Protein AF-A0A0B6YJV6-F1 (afdb_monomer_lite)

Sequence (74 aa):
LLDSSKEMELFIGLERIRKCSTLKGDIFVVEEFDRKTKKETLHKFKTNLAPKICYAVLCLISYVAEGPEQRKQS

Secondary structure (DSSP, 8-state):
-------------GGGEEEEEEETTTEEEEEEEETTTTEEEEEEEE-TTHHHHHHHHHHHHHHHHHSGGGGGG-

pLDDT: mean 85.93, std 17.69, range [38.5, 98.25]

Structure (mmCIF, N/CA/C/O backbone):
data_AF-A0A0B6YJV6-F1
#
_entry.id   AF-A0A0B6YJV6-F1
#
loop_
_atom_site.group_PDB
_atom_site.id
_atom_site.type_symbol
_atom_site.label_atom_id
_atom_site.label_alt_id
_atom_site.label_comp_id
_atom_site.label_asym_id
_atom_site.label_entity_id
_atom_site.label_seq_id
_atom_site.pdbx_PDB_ins_code
_atom_site.Cartn_x
_atom_site.Cartn_y
_atom_site.Cartn_z
_atom_site.occupancy
_atom_site.B_iso_or_equiv
_atom_site.auth_seq_id
_atom_site.auth_comp_id
_atom_site.auth_asym_id
_atom_site.auth_atom_id
_atom_site.pdbx_PDB_model_num
ATOM 1 N N . LEU A 1 1 ? 26.173 -21.767 0.919 1.00 38.50 1 LEU A N 1
ATOM 2 C CA . LEU A 1 1 ? 26.748 -20.701 1.765 1.00 38.50 1 LEU A CA 1
ATOM 3 C C . LEU A 1 1 ? 25.562 -19.970 2.393 1.00 38.50 1 LEU A C 1
ATOM 5 O O . LEU A 1 1 ? 24.904 -19.227 1.690 1.00 38.50 1 LEU A O 1
ATOM 9 N N . LEU A 1 2 ? 25.226 -20.352 3.628 1.00 41.31 2 LEU A N 1
ATOM 10 C CA . LEU A 1 2 ? 24.227 -19.787 4.553 1.00 41.31 2 LEU A CA 1
ATOM 11 C C . LEU A 1 2 ? 22.997 -19.076 3.948 1.00 41.31 2 LEU A C 1
ATOM 13 O O . LEU A 1 2 ? 22.979 -17.870 3.721 1.00 41.31 2 LEU A O 1
ATOM 17 N N . ASP A 1 3 ? 21.955 -19.887 3.791 1.00 50.88 3 ASP A N 1
ATOM 18 C CA . ASP A 1 3 ? 20.544 -19.538 3.665 1.00 50.88 3 ASP A CA 1
ATOM 19 C C . ASP A 1 3 ? 20.088 -18.760 4.921 1.00 50.88 3 ASP A C 1
ATOM 21 O O . ASP A 1 3 ? 19.975 -19.324 6.010 1.00 50.88 3 ASP A O 1
ATOM 25 N N . SER A 1 4 ? 19.966 -17.431 4.820 1.00 48.19 4 SER A N 1
ATOM 26 C CA . SER A 1 4 ? 19.540 -16.561 5.931 1.00 48.19 4 SER A CA 1
ATOM 27 C C . SER A 1 4 ? 18.897 -15.259 5.438 1.00 48.19 4 SER A C 1
ATOM 29 O O . SER A 1 4 ? 19.090 -14.190 6.024 1.00 48.19 4 SER A O 1
ATOM 31 N N . SER A 1 5 ? 18.105 -15.310 4.370 1.00 52.66 5 SER A N 1
ATOM 32 C CA . SER A 1 5 ? 17.149 -14.235 4.106 1.00 52.66 5 SER A CA 1
ATOM 33 C C . SER A 1 5 ? 15.829 -14.646 4.729 1.00 52.66 5 SER A C 1
ATOM 35 O O . SER A 1 5 ? 15.013 -15.307 4.105 1.00 52.66 5 SER A O 1
ATOM 37 N N . LYS A 1 6 ? 15.636 -14.280 5.999 1.00 54.44 6 LYS A N 1
ATOM 38 C CA . LYS A 1 6 ? 14.309 -14.246 6.615 1.00 54.44 6 LYS A CA 1
ATOM 39 C C . LYS A 1 6 ? 13.466 -13.345 5.707 1.00 54.44 6 LYS A C 1
ATOM 41 O O . LYS A 1 6 ? 13.655 -12.129 5.737 1.00 54.44 6 LYS A O 1
ATOM 46 N N . GLU A 1 7 ? 12.659 -13.923 4.820 1.00 61.47 7 GLU A N 1
ATOM 47 C CA . GLU A 1 7 ? 11.750 -13.154 3.976 1.00 61.47 7 GLU A CA 1
ATOM 48 C C . GLU A 1 7 ? 10.845 -12.381 4.927 1.00 61.47 7 GLU A C 1
ATOM 50 O O . GLU A 1 7 ? 10.072 -12.951 5.695 1.00 61.47 7 GLU A O 1
ATOM 55 N N . MET A 1 8 ? 11.058 -11.070 5.001 1.00 67.06 8 MET A N 1
ATOM 56 C CA . MET A 1 8 ? 10.308 -10.230 5.915 1.00 67.06 8 MET A CA 1
ATOM 57 C C . MET A 1 8 ? 8.950 -9.991 5.263 1.00 67.06 8 MET A C 1
ATOM 59 O O . MET A 1 8 ? 8.783 -9.070 4.465 1.00 67.06 8 MET A O 1
ATOM 63 N N . GLU A 1 9 ? 8.004 -10.881 5.548 1.00 76.69 9 GLU A N 1
ATOM 64 C CA . GLU A 1 9 ? 6.624 -10.753 5.100 1.00 76.69 9 GLU A CA 1
ATOM 65 C C . GLU A 1 9 ? 6.003 -9.518 5.762 1.00 76.69 9 GLU A C 1
ATOM 67 O O . GLU A 1 9 ? 5.850 -9.443 6.984 1.00 76.69 9 GLU A O 1
ATOM 72 N N . LEU A 1 10 ? 5.669 -8.514 4.950 1.00 85.62 10 LEU A N 1
ATOM 73 C CA . LEU A 1 10 ? 4.929 -7.343 5.402 1.00 85.62 10 LEU A CA 1
ATOM 74 C C . LEU A 1 10 ? 3.444 -7.539 5.101 1.00 85.62 10 LEU A C 1
ATOM 76 O O . LEU A 1 10 ? 3.051 -7.660 3.942 1.00 85.62 10 LEU A O 1
ATOM 80 N N . PHE A 1 11 ? 2.616 -7.487 6.143 1.00 90.38 11 PHE A N 1
ATOM 81 C CA . PHE A 1 11 ? 1.164 -7.529 6.010 1.00 90.38 11 PHE A CA 1
ATOM 82 C C . PHE A 1 11 ? 0.537 -6.149 6.254 1.00 90.38 11 PHE A C 1
ATOM 84 O O . PHE A 1 11 ? 0.613 -5.604 7.360 1.00 90.38 11 PHE A O 1
ATOM 91 N N . ILE A 1 12 ? -0.137 -5.616 5.231 1.00 92.38 12 ILE A N 1
ATOM 92 C CA . ILE A 1 12 ? -0.915 -4.372 5.297 1.00 92.38 12 ILE A CA 1
ATOM 93 C C . ILE A 1 12 ? -2.386 -4.721 5.062 1.00 92.38 12 ILE A C 1
ATOM 95 O O . ILE A 1 12 ? -2.756 -5.157 3.973 1.00 92.38 12 ILE A O 1
ATOM 99 N N . GLY A 1 13 ? -3.224 -4.524 6.081 1.00 92.81 13 GLY A N 1
ATOM 100 C CA . GLY A 1 13 ? -4.672 -4.709 5.960 1.00 92.81 13 GLY A CA 1
ATOM 101 C C . GLY A 1 13 ? -5.297 -3.669 5.025 1.00 92.81 13 GLY A C 1
ATOM 102 O O . GLY A 1 13 ? -4.905 -2.499 5.047 1.00 92.81 13 GLY A O 1
ATOM 103 N N . LEU A 1 14 ? -6.280 -4.079 4.215 1.00 92.44 14 LEU A N 1
ATOM 104 C CA . LEU A 1 14 ? -6.966 -3.209 3.246 1.00 92.44 14 LEU A CA 1
ATOM 105 C C . LEU A 1 14 ? -7.573 -1.965 3.905 1.00 92.44 14 LEU A C 1
ATOM 107 O O . LEU A 1 14 ? -7.527 -0.877 3.343 1.00 92.44 14 LEU A O 1
ATOM 111 N N . GLU A 1 15 ? -8.086 -2.101 5.125 1.00 92.19 15 GLU A N 1
ATOM 112 C CA . GLU A 1 15 ? -8.697 -1.030 5.916 1.00 92.19 15 GLU A CA 1
ATOM 113 C C . GLU A 1 15 ? -7.707 0.041 6.399 1.00 92.19 15 GLU A C 1
ATOM 115 O O . GLU A 1 15 ? -8.125 1.119 6.85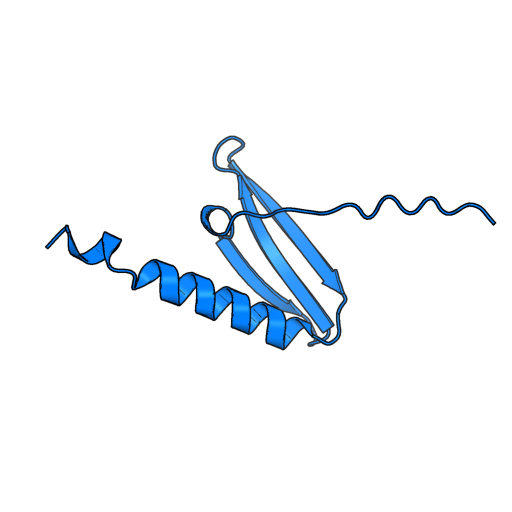0 1.00 92.19 15 GLU A O 1
ATOM 120 N N . ARG A 1 16 ? -6.405 -0.271 6.344 1.00 95.44 16 ARG A N 1
ATOM 121 C CA . ARG A 1 16 ? -5.301 0.642 6.667 1.00 95.44 16 ARG A CA 1
ATOM 122 C C . ARG A 1 16 ? -4.693 1.278 5.421 1.00 95.44 16 ARG A C 1
ATOM 124 O O . ARG A 1 16 ? -3.944 2.242 5.561 1.00 95.44 16 ARG A O 1
ATOM 131 N N . ILE A 1 17 ? -5.011 0.788 4.221 1.00 95.94 17 ILE A N 1
ATOM 132 C CA . ILE A 1 17 ? -4.553 1.397 2.970 1.00 95.94 17 ILE A CA 1
ATOM 133 C C . ILE A 1 17 ? -5.340 2.683 2.741 1.00 95.94 17 ILE A C 1
ATOM 135 O O . ILE A 1 17 ? -6.542 2.662 2.485 1.00 95.94 17 ILE A O 1
ATOM 139 N N . ARG A 1 18 ? -4.649 3.820 2.808 1.00 94.88 18 ARG A N 1
ATOM 140 C CA . ARG A 1 18 ? -5.241 5.129 2.512 1.00 94.88 18 ARG A CA 1
ATOM 141 C C . ARG A 1 18 ? -5.196 5.437 1.021 1.00 94.88 18 ARG A C 1
ATOM 143 O O . ARG A 1 18 ? -6.127 6.023 0.475 1.00 94.88 18 ARG A O 1
ATOM 150 N N . LYS A 1 19 ? -4.094 5.059 0.376 1.00 95.75 19 LYS A N 1
ATOM 151 C CA . LYS A 1 19 ? -3.838 5.292 -1.044 1.00 95.75 19 LYS A CA 1
ATOM 152 C C . LYS A 1 19 ? -2.809 4.295 -1.556 1.00 95.75 19 LYS A C 1
ATOM 154 O O . LYS A 1 19 ? -1.914 3.878 -0.827 1.00 95.75 19 LYS A O 1
ATOM 159 N N . CYS A 1 20 ? -2.907 3.944 -2.831 1.00 97.44 20 CYS A N 1
ATOM 160 C CA . CYS A 1 20 ? -1.835 3.261 -3.539 1.00 97.44 20 CYS A CA 1
ATOM 161 C C . CYS A 1 20 ? -1.615 3.895 -4.916 1.00 97.44 20 CYS A C 1
ATOM 163 O O . CYS A 1 20 ? -2.495 4.570 -5.452 1.00 97.44 20 CYS A O 1
ATOM 165 N N . SER A 1 21 ? -0.406 3.760 -5.451 1.00 97.50 21 SER A N 1
ATOM 166 C CA . SER A 1 21 ? -0.02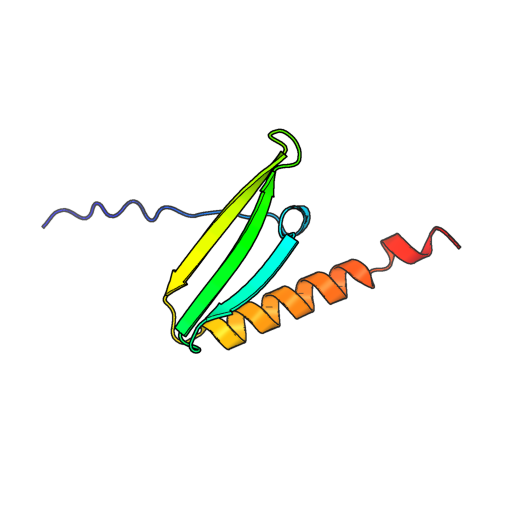4 4.320 -6.747 1.00 97.50 21 SER A CA 1
ATOM 167 C C . SER A 1 21 ? 1.194 3.602 -7.320 1.00 97.50 21 SER A C 1
ATOM 169 O O . SER A 1 21 ? 1.821 2.769 -6.661 1.00 97.50 21 SER A O 1
ATOM 171 N N . THR A 1 22 ? 1.559 3.954 -8.550 1.00 98.25 22 THR A N 1
ATOM 172 C CA . THR A 1 22 ? 2.819 3.532 -9.162 1.00 98.25 22 THR A CA 1
ATOM 173 C C . THR A 1 22 ? 3.709 4.725 -9.465 1.00 98.25 22 THR A C 1
ATOM 175 O O . THR A 1 22 ? 3.226 5.739 -9.968 1.00 98.25 22 THR A O 1
ATOM 178 N N . LEU A 1 23 ? 5.016 4.585 -9.254 1.00 97.12 23 LEU A N 1
ATOM 179 C CA . LEU A 1 23 ? 6.023 5.542 -9.711 1.00 97.12 23 LEU A CA 1
ATOM 180 C C . LEU A 1 23 ? 6.838 4.913 -10.835 1.00 97.12 23 LEU A C 1
ATOM 182 O O . LEU A 1 23 ? 7.293 3.781 -10.698 1.00 97.12 23 LEU A O 1
ATOM 186 N N . LYS A 1 24 ? 7.012 5.651 -11.938 1.00 93.56 24 LYS A N 1
ATOM 187 C CA . LYS A 1 24 ? 7.842 5.267 -13.100 1.00 93.56 24 LYS A CA 1
ATOM 188 C C . LYS A 1 24 ? 7.517 3.899 -13.735 1.00 93.56 24 LYS A C 1
ATOM 190 O O . LYS A 1 24 ? 8.262 3.434 -14.585 1.00 93.56 24 LYS A O 1
ATOM 195 N N . GLY A 1 25 ? 6.393 3.281 -13.366 1.00 92.75 25 GLY A N 1
ATOM 196 C CA . GLY A 1 25 ? 5.939 1.987 -13.883 1.00 92.75 25 GLY A CA 1
ATOM 197 C C . GLY A 1 25 ? 6.584 0.757 -13.234 1.00 92.75 25 GLY A C 1
ATOM 198 O O . GLY A 1 25 ? 6.099 -0.344 -13.467 1.00 92.75 25 GLY A O 1
ATOM 199 N N . ASP A 1 26 ? 7.612 0.917 -12.399 1.00 97.38 26 ASP A N 1
ATOM 200 C CA . ASP A 1 26 ? 8.363 -0.187 -11.784 1.00 97.38 26 ASP A CA 1
ATOM 201 C C . ASP A 1 26 ? 8.407 -0.126 -10.250 1.00 97.38 26 ASP A C 1
ATOM 203 O O . ASP A 1 26 ? 9.020 -0.979 -9.611 1.00 97.38 26 ASP A O 1
ATOM 207 N N . ILE A 1 27 ? 7.771 0.870 -9.631 1.00 97.94 27 ILE A N 1
ATOM 208 C CA . ILE A 1 27 ? 7.668 0.976 -8.174 1.00 97.94 27 ILE A CA 1
ATOM 209 C C . ILE A 1 27 ? 6.197 1.051 -7.786 1.00 97.94 27 ILE A C 1
ATOM 211 O O . ILE A 1 27 ? 5.502 2.003 -8.142 1.00 97.94 27 ILE A O 1
ATOM 215 N N . PHE A 1 28 ? 5.733 0.071 -7.016 1.00 97.88 28 PHE A N 1
ATOM 216 C CA . PHE A 1 28 ? 4.440 0.111 -6.343 1.00 97.88 28 PHE A CA 1
ATOM 217 C C . PHE A 1 28 ? 4.587 0.844 -5.011 1.00 97.88 28 PHE A C 1
ATOM 219 O O . PHE A 1 28 ? 5.511 0.571 -4.244 1.00 97.88 28 PHE A O 1
ATOM 226 N N . VAL A 1 29 ? 3.692 1.788 -4.747 1.00 97.75 29 VAL A N 1
ATOM 227 C CA . VAL A 1 29 ? 3.694 2.601 -3.534 1.00 97.75 29 VAL A CA 1
ATOM 228 C C . VAL A 1 29 ? 2.354 2.448 -2.835 1.00 97.75 29 VAL A C 1
ATOM 230 O O . VAL A 1 29 ? 1.312 2.644 -3.461 1.00 97.75 29 VAL A O 1
ATOM 233 N N . VAL A 1 30 ? 2.380 2.147 -1.540 1.00 97.38 30 VAL A N 1
ATOM 234 C CA . VAL A 1 30 ? 1.185 2.088 -0.694 1.00 97.38 30 VAL A CA 1
ATOM 235 C C . VAL A 1 30 ? 1.382 2.950 0.548 1.00 97.38 30 VAL A C 1
ATOM 237 O O . VAL A 1 30 ? 2.419 2.900 1.211 1.00 97.38 30 VAL A O 1
ATOM 240 N N . GLU A 1 31 ? 0.384 3.779 0.819 1.00 97.50 31 GLU A N 1
ATOM 241 C CA . GLU A 1 31 ? 0.283 4.628 2.000 1.00 97.50 31 GLU A CA 1
ATOM 242 C C . GLU A 1 31 ? -0.574 3.894 3.034 1.00 97.50 31 GLU A C 1
ATOM 244 O O . GLU A 1 31 ? -1.780 3.702 2.841 1.00 97.50 31 GLU A O 1
ATOM 249 N N . GLU A 1 32 ? 0.058 3.462 4.121 1.00 96.75 32 GLU A N 1
ATOM 250 C CA . GLU A 1 32 ? -0.600 2.832 5.262 1.00 96.75 32 GLU A CA 1
ATOM 251 C C . GLU A 1 32 ? -0.846 3.871 6.360 1.00 96.75 32 GLU A C 1
ATOM 253 O O . GLU A 1 32 ? 0.084 4.545 6.805 1.00 96.75 32 GLU A O 1
ATOM 258 N N . PHE A 1 33 ? -2.089 3.978 6.829 1.00 96.94 33 PHE A N 1
ATOM 259 C CA . PHE A 1 33 ? -2.462 4.840 7.947 1.00 96.94 33 PHE A CA 1
ATOM 260 C C . PHE A 1 33 ? -2.737 4.022 9.210 1.00 96.94 33 PHE A C 1
ATOM 262 O O . PHE A 1 33 ? -3.710 3.265 9.292 1.00 96.94 33 PHE A O 1
ATOM 269 N N . ASP A 1 34 ? -1.919 4.227 10.239 1.00 94.12 34 ASP A N 1
ATOM 270 C CA . ASP A 1 34 ? -2.156 3.662 11.563 1.00 94.12 34 ASP A CA 1
ATOM 271 C C . ASP A 1 34 ? -3.075 4.588 12.370 1.00 94.12 34 ASP A C 1
ATOM 273 O O . ASP A 1 34 ? -2.693 5.666 12.833 1.00 94.12 34 ASP A O 1
ATOM 277 N N . ARG A 1 35 ? -4.315 4.139 12.592 1.00 92.25 35 ARG A N 1
ATOM 278 C CA . ARG A 1 35 ? -5.328 4.900 13.338 1.00 92.25 35 ARG A CA 1
ATOM 279 C C . ARG A 1 35 ? -4.979 5.111 14.812 1.00 92.25 35 ARG A C 1
ATOM 281 O O . ARG A 1 35 ? -5.519 6.062 15.388 1.00 92.25 35 ARG A O 1
ATOM 288 N N . LYS A 1 36 ? -4.146 4.247 15.410 1.00 93.50 36 LYS A N 1
ATOM 289 C CA . LYS A 1 36 ? -3.725 4.330 16.818 1.00 93.50 36 LYS A CA 1
ATOM 290 C C . LYS A 1 36 ? -2.668 5.407 16.990 1.00 93.50 36 LYS A C 1
ATOM 292 O O . LYS A 1 36 ? -2.823 6.283 17.832 1.00 93.50 36 LYS A O 1
ATOM 297 N N . THR A 1 37 ? -1.624 5.362 16.168 1.00 95.62 37 THR A N 1
ATOM 298 C CA . THR A 1 37 ? -0.515 6.323 16.252 1.00 95.62 37 THR A CA 1
ATOM 299 C C . THR A 1 37 ? -0.765 7.604 15.456 1.00 95.62 37 THR A C 1
ATOM 301 O O . THR A 1 37 ? -0.020 8.566 15.626 1.00 95.62 37 THR A O 1
ATOM 304 N N . LYS A 1 38 ? -1.811 7.636 14.615 1.00 95.06 38 LYS A N 1
ATOM 305 C CA . LYS A 1 38 ? -2.118 8.715 13.657 1.00 95.06 38 LYS A CA 1
ATOM 306 C C . LYS A 1 38 ? -0.967 8.988 12.686 1.00 95.06 38 LYS A C 1
ATOM 308 O O . LYS A 1 38 ? -0.800 10.115 12.228 1.00 95.06 38 LYS A O 1
ATOM 313 N N . LYS A 1 39 ? -0.170 7.960 12.382 1.00 95.81 39 LYS A N 1
ATOM 314 C CA . LYS A 1 39 ? 0.983 8.057 11.485 1.00 95.81 39 LYS A CA 1
ATOM 315 C C . LYS A 1 39 ? 0.678 7.451 10.128 1.00 95.81 39 LYS A C 1
ATOM 317 O O . LYS A 1 39 ? -0.026 6.448 10.021 1.00 95.81 39 LYS A O 1
ATOM 322 N N . GLU A 1 40 ? 1.275 8.055 9.112 1.00 96.25 40 GLU A N 1
ATOM 323 C CA . GLU A 1 40 ? 1.311 7.530 7.755 1.00 96.25 40 GLU A CA 1
ATOM 324 C C . GLU A 1 40 ? 2.681 6.922 7.489 1.00 96.25 40 GLU A C 1
ATOM 326 O O . GLU A 1 40 ? 3.712 7.558 7.720 1.00 96.25 40 GLU A O 1
ATOM 331 N N . THR A 1 41 ? 2.683 5.683 7.011 1.00 96.25 41 THR A N 1
ATOM 332 C CA . THR A 1 41 ? 3.889 4.981 6.577 1.00 96.25 41 THR A CA 1
ATOM 333 C C . THR A 1 41 ? 3.800 4.747 5.079 1.00 96.25 41 THR A C 1
ATOM 335 O O . THR A 1 41 ? 2.801 4.237 4.573 1.00 96.25 41 THR A O 1
ATOM 338 N N . LEU A 1 42 ? 4.852 5.137 4.363 1.00 97.06 42 LEU A N 1
ATOM 339 C CA . LEU A 1 42 ? 4.950 4.952 2.923 1.00 97.06 42 LEU A CA 1
ATOM 340 C C . LEU A 1 42 ? 5.803 3.723 2.625 1.00 97.06 42 LEU A C 1
ATOM 342 O O . LEU A 1 42 ? 7.009 3.730 2.877 1.00 97.06 42 LEU A O 1
ATOM 346 N N . HIS A 1 43 ? 5.201 2.706 2.023 1.00 96.00 43 HIS A N 1
ATOM 347 C CA . HIS A 1 43 ? 5.908 1.500 1.605 1.00 96.00 43 HIS A CA 1
ATOM 348 C C . HIS A 1 43 ? 6.133 1.532 0.096 1.00 96.00 43 HIS A C 1
ATOM 350 O O . HIS A 1 43 ? 5.220 1.855 -0.667 1.00 96.00 43 HIS A O 1
ATOM 356 N N . LYS A 1 44 ? 7.356 1.220 -0.342 1.00 96.25 44 LYS A N 1
ATOM 357 C CA . LYS A 1 44 ? 7.748 1.212 -1.758 1.00 96.25 44 LYS A CA 1
ATOM 358 C C . LYS A 1 44 ? 8.317 -0.149 -2.131 1.00 96.25 44 LYS A C 1
ATOM 360 O O . LYS A 1 44 ? 9.279 -0.600 -1.519 1.00 96.25 44 LYS A O 1
ATOM 365 N N . PHE A 1 45 ? 7.774 -0.747 -3.182 1.00 95.19 45 PHE A N 1
ATOM 366 C CA . PHE A 1 45 ? 8.173 -2.059 -3.678 1.00 95.19 45 PHE A CA 1
ATOM 367 C C . PHE A 1 45 ? 8.604 -1.940 -5.131 1.00 95.19 45 PHE A C 1
ATOM 369 O O . PHE A 1 45 ? 7.799 -1.578 -5.990 1.00 95.19 45 PHE A O 1
ATOM 376 N N . LYS A 1 46 ? 9.872 -2.240 -5.420 1.00 96.31 46 LYS A N 1
ATOM 377 C CA . LYS A 1 46 ? 10.370 -2.270 -6.796 1.00 96.31 46 LYS A CA 1
ATOM 378 C C . LYS A 1 46 ? 9.954 -3.582 -7.461 1.00 96.31 46 LYS A C 1
ATOM 380 O O . LYS A 1 46 ? 10.345 -4.654 -7.012 1.00 96.31 46 LYS A O 1
ATOM 385 N N . THR A 1 47 ? 9.157 -3.495 -8.517 1.00 95.94 47 THR A N 1
ATOM 386 C CA . THR A 1 47 ? 8.677 -4.628 -9.307 1.00 95.94 47 THR A CA 1
ATOM 387 C C . THR A 1 47 ? 8.142 -4.163 -10.660 1.00 95.94 47 THR A C 1
ATOM 389 O O . THR A 1 47 ? 7.376 -3.206 -10.749 1.00 95.94 47 THR A O 1
ATOM 392 N N . ASN A 1 48 ? 8.448 -4.908 -11.724 1.00 96.88 48 ASN A N 1
ATOM 393 C CA . ASN A 1 48 ? 7.901 -4.658 -13.066 1.00 96.88 48 ASN A CA 1
ATOM 394 C C . ASN A 1 48 ? 6.387 -4.935 -13.158 1.00 96.88 48 ASN A C 1
ATOM 396 O O . ASN A 1 48 ? 5.755 -4.651 -14.173 1.00 96.88 48 ASN A O 1
ATOM 400 N N . LEU A 1 49 ? 5.793 -5.508 -12.106 1.00 97.56 49 LEU A N 1
ATOM 401 C CA . LEU A 1 49 ? 4.355 -5.741 -11.996 1.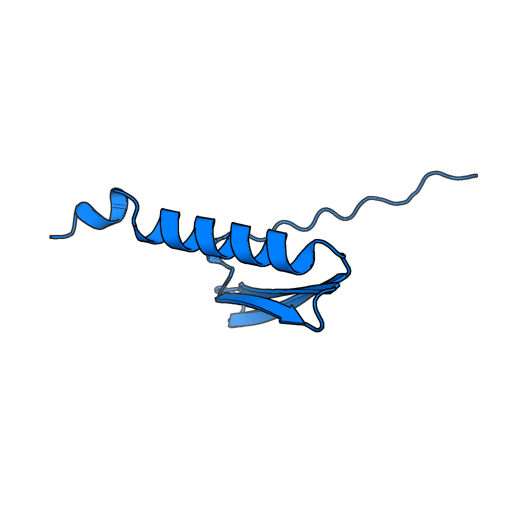00 97.56 49 LEU A CA 1
ATOM 402 C C . LEU A 1 49 ? 3.625 -4.611 -11.260 1.00 97.56 49 LEU A C 1
ATOM 404 O O . LEU A 1 49 ? 2.426 -4.744 -11.016 1.00 97.56 49 LEU A O 1
ATOM 408 N N . ALA A 1 50 ? 4.304 -3.509 -10.921 1.00 98.19 50 ALA A N 1
ATOM 409 C CA . ALA A 1 50 ? 3.730 -2.426 -10.124 1.00 98.19 50 ALA A CA 1
ATOM 410 C C . ALA A 1 50 ? 2.358 -1.938 -10.639 1.00 98.19 50 ALA A C 1
ATOM 412 O O . ALA A 1 50 ? 1.445 -1.832 -9.818 1.00 98.19 50 ALA A O 1
ATOM 413 N N . PRO A 1 51 ? 2.133 -1.736 -11.957 1.00 97.94 51 PRO A N 1
ATOM 414 C CA . PRO A 1 51 ? 0.825 -1.326 -12.473 1.00 97.94 51 PRO A CA 1
ATOM 415 C C . PRO A 1 51 ? -0.265 -2.374 -12.254 1.00 97.94 51 PRO A C 1
ATOM 417 O O . PRO A 1 51 ? -1.382 -2.028 -11.878 1.00 97.94 51 PRO A O 1
ATOM 420 N N . LYS A 1 52 ? 0.058 -3.662 -12.431 1.00 98.25 52 LYS A N 1
ATOM 421 C CA . LYS A 1 52 ? -0.900 -4.763 -12.250 1.00 98.25 52 LYS A CA 1
ATOM 422 C C . LYS A 1 52 ? -1.288 -4.931 -10.785 1.00 98.25 52 LYS A C 1
ATOM 424 O O . LYS A 1 52 ? -2.466 -5.081 -10.485 1.00 98.25 52 LYS A O 1
ATOM 429 N N . ILE A 1 53 ? -0.306 -4.864 -9.885 1.00 97.56 53 ILE A N 1
ATOM 430 C CA . ILE A 1 53 ? -0.536 -4.937 -8.437 1.00 97.56 53 ILE A CA 1
ATOM 431 C C . ILE A 1 53 ? -1.382 -3.743 -7.988 1.00 97.56 53 ILE A C 1
ATOM 433 O O . ILE A 1 53 ? -2.390 -3.932 -7.315 1.00 97.56 53 ILE A O 1
ATOM 437 N N . CYS A 1 54 ? -1.021 -2.525 -8.409 1.00 97.81 54 CYS A N 1
ATOM 438 C CA . CYS A 1 54 ? -1.777 -1.320 -8.072 1.00 97.81 54 CYS A CA 1
ATOM 439 C C . CYS A 1 54 ? -3.233 -1.420 -8.535 1.00 97.81 54 CYS A C 1
ATOM 441 O O . CYS A 1 54 ? -4.142 -1.143 -7.759 1.00 97.81 54 CYS A O 1
ATOM 443 N N . TYR A 1 55 ? -3.458 -1.859 -9.775 1.00 97.94 55 TYR A N 1
ATOM 444 C CA . TYR A 1 55 ? -4.805 -2.049 -10.305 1.00 97.94 55 TYR A CA 1
ATOM 445 C C . TYR A 1 55 ? -5.594 -3.104 -9.517 1.00 97.94 55 TYR A C 1
ATOM 447 O O . TYR A 1 55 ? -6.728 -2.845 -9.130 1.00 97.94 55 TYR A O 1
ATOM 455 N N . ALA A 1 56 ? -4.985 -4.250 -9.200 1.00 97.75 56 ALA A N 1
ATOM 456 C C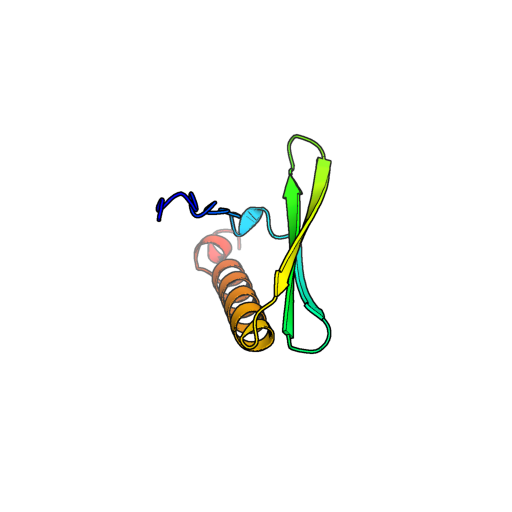A . ALA A 1 56 ? -5.632 -5.295 -8.408 1.00 97.75 56 ALA A CA 1
ATOM 457 C C . ALA A 1 56 ? -6.053 -4.801 -7.011 1.00 97.75 56 ALA A C 1
ATOM 459 O O . ALA A 1 56 ? -7.167 -5.085 -6.572 1.00 97.75 56 ALA A O 1
ATOM 460 N N . VAL A 1 57 ? -5.199 -4.023 -6.334 1.00 96.88 57 VAL A N 1
ATOM 461 C CA . VAL A 1 57 ? -5.527 -3.411 -5.034 1.00 96.88 57 VAL A CA 1
ATOM 462 C C . VAL A 1 57 ? -6.699 -2.438 -5.169 1.00 96.88 57 VAL A C 1
ATOM 464 O O . VAL A 1 57 ? -7.626 -2.499 -4.364 1.00 96.88 57 VAL A O 1
ATOM 467 N N . LEU A 1 58 ? -6.704 -1.583 -6.198 1.00 95.88 58 LEU A N 1
ATOM 468 C CA . LEU A 1 58 ? -7.818 -0.665 -6.461 1.00 95.88 58 LEU A CA 1
ATOM 469 C C . LEU A 1 58 ? -9.132 -1.422 -6.703 1.00 95.88 58 LEU A C 1
ATOM 471 O O . LEU A 1 58 ? -10.139 -1.082 -6.090 1.00 95.88 58 LEU A O 1
ATOM 475 N N . CYS A 1 59 ? -9.118 -2.480 -7.519 1.00 95.69 59 CYS A N 1
ATOM 476 C CA . CYS A 1 59 ? -10.293 -3.323 -7.750 1.00 95.69 59 CYS A CA 1
ATOM 477 C C . CYS A 1 59 ? -10.824 -3.941 -6.455 1.00 95.69 59 CYS A C 1
ATOM 479 O O . CYS A 1 59 ? -12.033 -3.963 -6.236 1.00 95.69 59 CYS A O 1
ATOM 481 N N . LEU A 1 60 ? -9.935 -4.430 -5.589 1.00 94.25 60 LEU A N 1
ATOM 482 C CA . LEU A 1 60 ? -10.330 -5.044 -4.326 1.00 94.25 60 LEU A CA 1
ATOM 483 C C . LEU A 1 60 ? -10.938 -4.018 -3.362 1.00 94.25 60 LEU A C 1
ATOM 485 O O . LEU A 1 60 ? -11.958 -4.305 -2.738 1.00 94.25 60 LEU A O 1
ATOM 489 N N . ILE A 1 61 ? -10.366 -2.812 -3.282 1.00 92.00 61 ILE A N 1
ATOM 490 C CA . ILE A 1 61 ? -10.931 -1.705 -2.496 1.00 92.00 61 ILE A CA 1
ATOM 491 C C . ILE A 1 61 ? -12.326 -1.335 -3.020 1.00 92.00 61 ILE A C 1
ATOM 493 O O . ILE A 1 61 ? -13.257 -1.226 -2.223 1.00 92.00 61 ILE A O 1
ATOM 497 N N . SER A 1 62 ? -12.495 -1.193 -4.338 1.00 92.25 62 SER A N 1
ATOM 498 C CA . SER A 1 62 ? -13.799 -0.908 -4.955 1.00 92.25 62 SER A CA 1
ATOM 499 C C . SER A 1 62 ? -14.823 -2.007 -4.675 1.00 92.25 62 SER A C 1
ATOM 501 O O . SER A 1 62 ? -15.936 -1.711 -4.254 1.00 92.25 62 SER A O 1
ATOM 503 N N . TYR A 1 63 ? -14.437 -3.276 -4.816 1.00 91.88 63 TYR A N 1
ATOM 504 C CA . TYR A 1 63 ? -15.317 -4.409 -4.527 1.00 91.88 63 TYR A CA 1
ATOM 505 C C . TYR A 1 63 ? -15.795 -4.418 -3.069 1.00 91.88 63 TYR A C 1
ATOM 507 O O . TYR A 1 63 ? -16.978 -4.621 -2.799 1.00 91.88 63 TYR A O 1
ATOM 515 N N . VAL A 1 64 ? -14.892 -4.167 -2.116 1.00 89.75 64 VAL A N 1
ATOM 516 C CA . VAL A 1 64 ? -15.245 -4.085 -0.689 1.00 89.75 64 VAL A CA 1
ATOM 517 C C . VAL A 1 64 ? -16.165 -2.891 -0.415 1.00 89.75 64 VAL A C 1
ATOM 519 O O . VAL A 1 64 ? -17.095 -3.018 0.381 1.00 89.75 64 VAL A O 1
ATOM 522 N N . ALA A 1 65 ? -15.950 -1.759 -1.090 1.00 86.81 65 ALA A N 1
ATOM 523 C CA . ALA A 1 65 ? -16.803 -0.578 -0.969 1.00 86.81 65 ALA A CA 1
ATOM 524 C C . ALA A 1 65 ? -18.223 -0.798 -1.529 1.00 86.81 65 ALA A C 1
ATOM 526 O O . ALA A 1 65 ? -19.177 -0.228 -1.008 1.00 86.81 65 ALA A O 1
ATOM 527 N N . GLU A 1 66 ? -18.378 -1.641 -2.552 1.00 85.56 66 GLU A N 1
ATOM 528 C CA . GLU A 1 66 ? -19.667 -1.966 -3.189 1.00 85.56 66 GLU A CA 1
ATOM 529 C C . GLU A 1 66 ? -20.383 -3.186 -2.566 1.00 85.56 66 GLU A C 1
ATOM 531 O O . GLU A 1 66 ? -21.522 -3.508 -2.932 1.00 85.56 66 GLU A O 1
ATOM 536 N N . GLY A 1 67 ? -19.729 -3.880 -1.628 1.00 74.44 67 GLY A N 1
ATOM 537 C CA . GLY A 1 67 ? -20.201 -5.127 -1.028 1.00 74.44 67 GLY A CA 1
ATOM 538 C C . GLY A 1 67 ? -21.528 -5.010 -0.250 1.00 74.44 67 GLY A C 1
ATOM 539 O O . GLY A 1 67 ? -21.894 -3.940 0.242 1.00 74.44 67 GLY A O 1
ATOM 540 N N . PRO A 1 68 ? -22.267 -6.127 -0.079 1.00 61.19 68 PRO A N 1
ATOM 541 C CA . PRO A 1 68 ? -23.636 -6.142 0.456 1.00 61.19 68 PRO A CA 1
ATOM 542 C C . PRO A 1 68 ? -23.782 -5.625 1.898 1.00 61.19 68 PRO A C 1
ATOM 544 O O . PRO A 1 68 ? -24.888 -5.269 2.298 1.00 61.19 68 PRO A O 1
ATOM 547 N N . GLU A 1 69 ? -22.696 -5.536 2.671 1.00 57.62 69 GLU A N 1
ATOM 548 C CA . GLU A 1 69 ? -22.698 -4.966 4.028 1.00 57.62 69 GLU A CA 1
ATOM 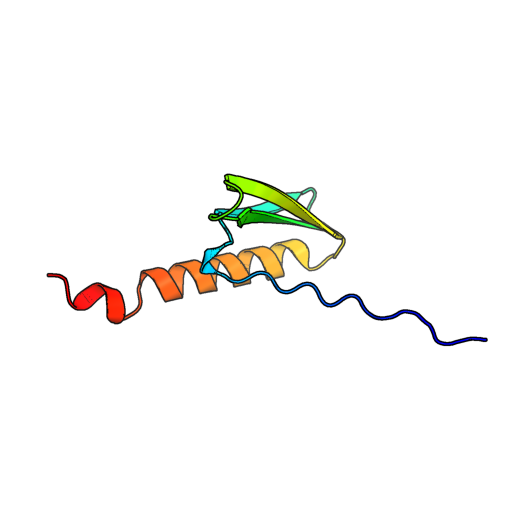549 C C . GLU A 1 69 ? -23.036 -3.462 4.049 1.00 57.62 69 GLU A C 1
ATOM 551 O O . GLU A 1 69 ? -23.570 -2.976 5.042 1.00 57.62 69 GLU A O 1
ATOM 556 N N . GLN A 1 70 ? -22.833 -2.737 2.942 1.00 53.50 70 GLN A N 1
ATOM 557 C CA . GLN A 1 70 ? -23.230 -1.326 2.812 1.00 53.50 70 GLN A CA 1
ATOM 558 C C . GLN A 1 70 ? -24.725 -1.144 2.478 1.00 53.50 70 GLN A C 1
ATOM 560 O O . GLN A 1 70 ? -25.265 -0.052 2.626 1.00 53.50 70 GLN A O 1
ATOM 565 N N . ARG A 1 71 ? -25.434 -2.204 2.055 1.00 54.03 71 ARG A N 1
ATOM 566 C CA . ARG A 1 71 ? -26.857 -2.127 1.656 1.00 54.03 71 ARG A CA 1
ATOM 567 C C . ARG A 1 71 ? -27.846 -2.229 2.823 1.00 54.03 71 ARG A C 1
ATOM 569 O O . ARG A 1 71 ? -29.044 -2.144 2.599 1.00 54.03 71 ARG A O 1
ATOM 576 N N . LYS A 1 72 ? -27.375 -2.423 4.060 1.00 51.12 72 LYS A N 1
ATOM 577 C CA . LYS A 1 72 ? -28.230 -2.525 5.262 1.00 51.12 72 LYS A CA 1
ATOM 578 C C . LYS A 1 72 ? -28.508 -1.177 5.948 1.00 51.12 72 LYS A C 1
ATOM 580 O O . LYS A 1 72 ? -29.117 -1.166 7.012 1.00 51.12 72 LYS A O 1
ATOM 585 N N . GLN A 1 73 ? -28.052 -0.058 5.380 1.00 50.47 73 GLN A N 1
ATOM 586 C CA . GLN A 1 73 ? -28.228 1.289 5.946 1.00 50.47 73 GLN A CA 1
ATOM 587 C C . GLN A 1 73 ? -29.140 2.217 5.122 1.00 50.47 73 GLN A C 1
ATOM 589 O O . GLN A 1 73 ? -29.168 3.415 5.395 1.00 50.47 73 GLN A O 1
ATOM 594 N N . SER A 1 74 ? -29.906 1.68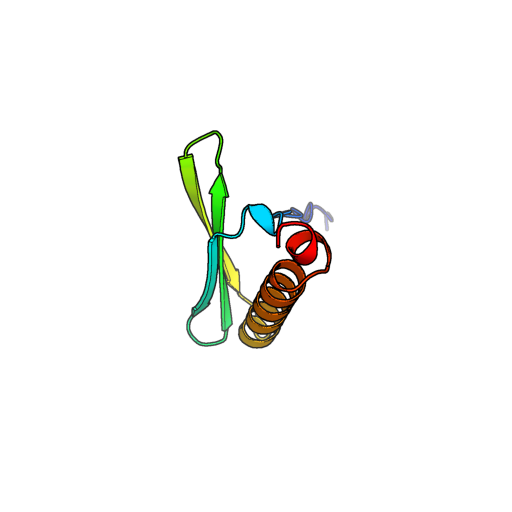6 4.161 1.00 44.56 74 SER A N 1
ATOM 595 C CA . SER A 1 74 ? -30.963 2.431 3.456 1.00 44.56 74 SER A CA 1
ATOM 596 C C . SER A 1 74 ? -32.350 1.940 3.830 1.00 44.56 74 SER A C 1
ATOM 598 O O . SER A 1 74 ? -32.547 0.708 3.711 1.00 44.56 74 SER A O 1
#

InterPro domains:
  IPR039980 MAP kinase-activating death domain protein [PTHR13008] (8-73)
  IPR057469 MAP kinase-activating death domain protein, C-terminal PH-like domain [PF25328] (7-64)

Organism: NCBI:txid1028688

Radius of gyration: 15.67 Å; chains: 1; bounding box: 58×29×31 Å

Foldseek 3Di:
DDDDPPPPDDDADLVQFPDWDDDPQFKTWTWGADPVVRDIDIDIDGGNCNVVVRVVSVVVNVCVVVDPVVVVPD